Protein AF-A0A3M1GPB8-F1 (afdb_monomer)

Solvent-accessible surface area (backbone atoms only — not comparable to full-atom values): 8550 Å² total; per-residue (Å²): 135,82,85,79,78,80,56,69,71,59,56,50,52,51,50,52,51,51,51,52,52,52,51,49,52,53,49,49,54,51,50,52,52,49,53,49,57,75,67,40,72,61,80,80,75,94,56,90,93,50,60,66,70,58,52,54,52,49,53,53,29,54,49,34,34,76,70,61,49,60,42,70,58,24,48,53,52,43,24,50,53,28,46,77,71,69,38,49,69,49,15,40,52,30,25,58,45,41,41,69,77,42,69,82,48,42,64,33,36,40,57,36,22,51,53,33,44,75,72,68,38,40,82,73,13,44,64,25,27,51,50,22,36,74,67,35,80,82,45,60,72,38,55,54,52,43,52,56,41,30,60,76,68,75,99

Structure (mmCIF, N/CA/C/O backbone):
data_AF-A0A3M1GPB8-F1
#
_entry.id   AF-A0A3M1GPB8-F1
#
loop_
_atom_site.group_PDB
_atom_site.id
_atom_site.type_symbol
_atom_site.label_atom_id
_atom_site.label_alt_id
_atom_site.label_comp_id
_atom_site.label_asym_id
_atom_site.label_entity_id
_atom_site.label_seq_id
_atom_site.pdbx_PDB_ins_code
_atom_site.Cartn_x
_atom_site.Cartn_y
_atom_site.Cartn_z
_atom_site.occupancy
_atom_site.B_iso_or_equiv
_atom_site.auth_seq_id
_atom_site.auth_comp_id
_atom_site.auth_asym_id
_atom_site.auth_atom_id
_atom_site.pdbx_PDB_model_num
ATOM 1 N N . MET A 1 1 ? 20.747 1.217 52.420 1.00 53.59 1 MET A N 1
ATOM 2 C CA . MET A 1 1 ? 19.561 2.097 52.558 1.00 53.59 1 MET A CA 1
ATOM 3 C C . MET A 1 1 ? 18.415 1.463 51.776 1.00 53.59 1 MET A C 1
ATOM 5 O O . MET A 1 1 ? 18.590 1.222 50.591 1.00 53.59 1 MET A O 1
ATOM 9 N N . LYS A 1 2 ? 17.301 1.082 52.422 1.00 51.19 2 LYS A N 1
ATOM 10 C CA . LYS A 1 2 ? 16.143 0.476 51.728 1.00 51.19 2 LYS A CA 1
ATOM 11 C C . LYS A 1 2 ? 15.345 1.580 51.011 1.00 51.19 2 LYS A C 1
ATOM 13 O O . LYS A 1 2 ? 15.050 2.581 51.663 1.00 51.19 2 LYS A O 1
ATOM 18 N N . PRO A 1 3 ? 14.982 1.429 49.725 1.00 64.38 3 PRO A N 1
ATOM 19 C CA . PRO A 1 3 ? 14.175 2.428 49.029 1.00 64.38 3 PRO A CA 1
ATOM 20 C C . PRO A 1 3 ? 12.793 2.547 49.692 1.00 64.38 3 PRO A C 1
ATOM 22 O O . PRO A 1 3 ? 12.108 1.543 49.907 1.00 64.38 3 PRO A O 1
ATOM 25 N N . ARG A 1 4 ? 12.387 3.774 50.049 1.00 77.25 4 ARG A N 1
ATOM 26 C CA . ARG A 1 4 ? 11.033 4.068 50.544 1.00 77.25 4 ARG A CA 1
ATOM 27 C C . ARG A 1 4 ? 10.056 3.952 49.374 1.00 77.25 4 ARG A C 1
ATOM 29 O O . ARG A 1 4 ? 10.236 4.616 48.359 1.00 77.25 4 ARG A O 1
ATOM 36 N N . LYS A 1 5 ? 9.029 3.110 49.519 1.00 77.94 5 LYS A N 1
ATOM 37 C CA . LYS A 1 5 ? 7.942 3.017 48.535 1.00 77.94 5 LYS A CA 1
ATOM 38 C C . LYS A 1 5 ? 7.176 4.351 48.484 1.00 77.94 5 LYS A C 1
ATOM 40 O O . LYS A 1 5 ? 6.990 4.957 49.543 1.00 77.94 5 LYS A O 1
ATOM 45 N N . PRO A 1 6 ? 6.745 4.809 47.296 1.00 79.00 6 PRO A N 1
ATOM 46 C CA . PRO A 1 6 ? 5.978 6.044 47.170 1.00 79.00 6 PRO A CA 1
ATOM 47 C C . PRO A 1 6 ? 4.633 5.931 47.910 1.00 79.00 6 PRO A C 1
ATOM 49 O O . PRO A 1 6 ? 4.068 4.835 47.985 1.00 79.00 6 PRO A O 1
ATOM 52 N N . PRO A 1 7 ? 4.110 7.039 48.467 1.00 88.88 7 PRO A N 1
ATOM 53 C CA . PRO A 1 7 ? 2.827 7.033 49.160 1.00 88.88 7 PRO A CA 1
ATOM 54 C C . PRO A 1 7 ? 1.676 6.777 48.172 1.00 88.88 7 PRO A C 1
ATOM 56 O O . PRO A 1 7 ? 1.720 7.218 47.024 1.00 88.88 7 PRO A O 1
ATOM 59 N N . LEU A 1 8 ? 0.621 6.094 48.630 1.00 87.62 8 LEU A N 1
ATOM 60 C CA . LEU A 1 8 ? -0.561 5.731 47.833 1.00 87.62 8 LEU A CA 1
ATOM 61 C C . LEU A 1 8 ? -1.145 6.872 46.960 1.00 87.62 8 LEU A C 1
ATOM 63 O O . LEU A 1 8 ? -1.405 6.609 45.787 1.00 87.62 8 LEU A O 1
ATOM 67 N N . PRO A 1 9 ? -1.305 8.129 47.433 1.00 90.50 9 PRO A N 1
ATOM 68 C CA . PRO A 1 9 ? -1.806 9.218 46.584 1.00 90.50 9 PRO A CA 1
ATOM 69 C C . PRO A 1 9 ? -0.890 9.549 45.398 1.00 90.50 9 PRO A C 1
ATOM 71 O O . PRO A 1 9 ? -1.382 9.907 44.332 1.00 90.50 9 PRO A O 1
ATOM 74 N N . VAL A 1 10 ? 0.429 9.382 45.542 1.00 89.31 10 VAL A N 1
ATOM 75 C CA . VAL A 1 10 ? 1.382 9.583 44.438 1.00 89.31 10 VAL A CA 1
ATOM 76 C C . VAL A 1 10 ? 1.237 8.470 43.401 1.00 89.31 10 VAL A C 1
ATOM 78 O O . VAL A 1 10 ? 1.252 8.747 42.207 1.00 89.31 10 VAL A O 1
ATOM 81 N N . LEU A 1 11 ? 1.026 7.223 43.836 1.00 89.88 11 LEU A N 1
ATOM 82 C CA . LEU A 1 11 ? 0.741 6.108 42.925 1.00 89.88 11 LEU A CA 1
ATOM 83 C C . LEU A 1 11 ? -0.564 6.328 42.144 1.00 89.88 11 LEU A C 1
ATOM 85 O O . LEU A 1 11 ? -0.597 6.091 40.940 1.00 89.88 11 LEU A O 1
ATOM 89 N N . ILE A 1 12 ? -1.611 6.833 42.803 1.00 90.50 12 ILE A N 1
ATOM 90 C CA . ILE A 1 12 ? -2.889 7.166 42.154 1.00 90.50 12 ILE A CA 1
ATOM 91 C C . ILE A 1 12 ? -2.699 8.293 41.130 1.00 90.50 12 ILE A C 1
ATOM 93 O O . ILE A 1 12 ? -3.144 8.160 39.992 1.00 90.50 12 ILE A O 1
ATOM 97 N N . ALA A 1 13 ? -2.000 9.371 41.494 1.00 90.31 13 ALA A N 1
ATOM 98 C CA . ALA A 1 13 ? -1.742 10.489 40.586 1.00 90.31 13 ALA A CA 1
ATOM 99 C C . ALA A 1 13 ? -0.956 10.058 39.334 1.00 90.31 13 ALA A C 1
ATOM 101 O O . ALA A 1 13 ? -1.293 10.466 38.223 1.00 90.31 13 ALA A O 1
ATOM 102 N N . LEU A 1 14 ? 0.045 9.186 39.495 1.00 92.62 14 LEU A N 1
ATOM 103 C CA . LEU A 1 14 ? 0.809 8.631 38.374 1.00 92.62 14 LEU A CA 1
ATOM 104 C C . LEU A 1 14 ? -0.055 7.759 37.453 1.00 92.62 14 LEU A C 1
ATOM 106 O O . LEU A 1 14 ? 0.080 7.852 36.235 1.00 92.62 14 LEU A O 1
ATOM 110 N N . LEU A 1 15 ? -0.962 6.949 38.008 1.00 92.94 15 LEU A N 1
ATOM 111 C CA . LEU A 1 15 ? -1.892 6.139 37.212 1.00 92.94 15 LEU A CA 1
ATOM 112 C C . LEU A 1 15 ? -2.868 7.006 36.408 1.00 92.94 15 LEU A C 1
ATOM 114 O O . LEU A 1 15 ? -3.092 6.735 35.231 1.00 92.94 15 LEU A O 1
ATOM 118 N N . VAL A 1 16 ? -3.407 8.069 37.011 1.00 93.56 16 VAL A N 1
ATOM 119 C CA . VAL A 1 16 ? -4.299 9.019 36.324 1.00 93.56 16 VAL A CA 1
ATOM 120 C C . VAL A 1 16 ? -3.561 9.737 35.194 1.00 93.56 16 VAL A C 1
ATOM 122 O O . VAL A 1 16 ? -4.081 9.822 34.083 1.00 93.56 16 VAL A O 1
ATOM 125 N N . ALA A 1 17 ? -2.334 10.200 35.443 1.00 93.19 17 ALA A N 1
ATOM 126 C CA . ALA A 1 17 ? -1.511 10.832 34.416 1.00 93.19 17 ALA A CA 1
ATOM 127 C C . ALA A 1 17 ? -1.202 9.866 33.261 1.00 93.19 17 ALA A C 1
ATOM 129 O O . ALA A 1 17 ? -1.363 10.230 32.098 1.00 93.19 17 ALA A O 1
ATOM 130 N N . ALA A 1 18 ? -0.827 8.619 33.564 1.00 93.75 18 ALA A N 1
ATOM 131 C CA . ALA A 1 18 ? -0.567 7.598 32.550 1.00 93.75 18 ALA A CA 1
ATOM 132 C C . ALA A 1 18 ? -1.817 7.279 31.713 1.00 93.75 18 ALA A C 1
ATOM 134 O O . ALA A 1 18 ? -1.722 7.182 30.490 1.00 93.75 18 ALA A O 1
ATOM 135 N N . ALA A 1 19 ? -2.991 7.176 32.344 1.00 93.88 19 ALA A N 1
ATOM 136 C CA . ALA A 1 19 ? -4.259 6.971 31.646 1.00 93.88 19 ALA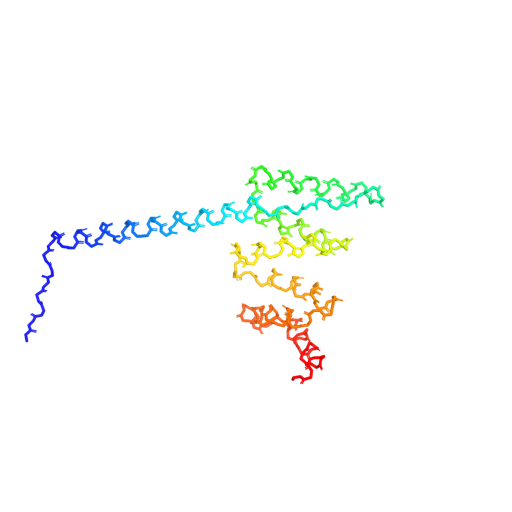 A CA 1
ATOM 137 C C . ALA A 1 19 ? -4.627 8.167 30.753 1.00 93.88 19 ALA A C 1
ATOM 139 O O . ALA A 1 19 ? -5.056 7.969 29.618 1.00 93.88 19 ALA A O 1
ATOM 140 N N . GLY A 1 20 ? -4.407 9.399 31.226 1.00 94.94 20 GLY A N 1
ATOM 141 C CA . GLY A 1 20 ? -4.615 10.615 30.438 1.00 94.94 20 GLY A CA 1
ATOM 142 C C . GLY A 1 20 ? -3.703 10.684 29.211 1.00 94.94 20 GLY A C 1
ATOM 143 O O . GLY A 1 20 ? -4.176 10.957 28.111 1.00 94.94 20 GLY A O 1
ATOM 144 N N . ILE A 1 21 ? -2.416 10.359 29.376 1.00 95.50 21 ILE A N 1
ATOM 145 C CA . ILE A 1 21 ? -1.444 10.302 28.272 1.00 95.50 21 ILE A CA 1
ATOM 146 C C . ILE A 1 21 ? -1.831 9.212 27.268 1.00 95.50 21 ILE A C 1
ATOM 148 O O . ILE A 1 21 ? -1.870 9.473 26.069 1.00 95.50 21 ILE A O 1
ATOM 152 N N . ALA A 1 22 ? -2.153 8.005 27.739 1.00 93.88 22 ALA A N 1
ATOM 153 C CA . ALA A 1 22 ? -2.577 6.912 26.869 1.00 93.88 22 ALA A CA 1
ATOM 154 C C . ALA A 1 22 ? -3.855 7.268 26.092 1.00 93.88 22 ALA A C 1
ATOM 156 O O . ALA A 1 22 ? -3.924 7.033 24.888 1.00 93.88 22 ALA A O 1
ATOM 157 N N . GLY A 1 23 ? -4.837 7.884 26.757 1.00 93.94 23 GLY A N 1
ATOM 158 C CA . GLY A 1 23 ? -6.066 8.360 26.124 1.00 93.94 23 GLY A CA 1
ATOM 159 C C . GLY A 1 23 ? -5.806 9.421 25.056 1.00 93.94 23 GLY A C 1
ATOM 160 O O . GLY A 1 23 ? -6.335 9.314 23.952 1.00 93.94 23 GLY A O 1
ATOM 161 N N . TRP A 1 24 ? -4.945 10.400 25.344 1.00 92.75 24 TRP A N 1
ATOM 162 C CA . TRP A 1 24 ? -4.553 11.429 24.379 1.00 92.75 24 TRP A CA 1
ATOM 163 C C . TRP A 1 24 ? -3.842 10.838 23.154 1.00 92.75 24 TRP A C 1
ATOM 165 O O . TRP A 1 24 ? -4.209 11.166 22.029 1.00 92.75 24 TRP A O 1
ATOM 175 N N . LEU A 1 25 ? -2.901 9.908 23.350 1.00 94.31 25 LEU A N 1
ATOM 176 C CA . LEU A 1 25 ? -2.193 9.232 22.253 1.00 94.31 25 LEU A CA 1
ATOM 177 C C . LEU A 1 25 ? -3.132 8.391 21.380 1.00 94.31 25 LEU A C 1
ATOM 179 O O . LEU A 1 25 ? -3.012 8.396 20.156 1.00 94.31 25 LEU A O 1
ATOM 183 N N . LEU A 1 26 ? -4.070 7.666 21.995 1.00 93.38 26 LEU A N 1
ATOM 184 C CA . LEU A 1 26 ? -5.070 6.887 21.264 1.00 93.38 26 LEU A CA 1
ATOM 185 C C . LEU A 1 26 ? -6.006 7.792 20.464 1.00 93.38 26 LEU A C 1
ATOM 187 O O . LEU A 1 26 ? -6.293 7.498 19.303 1.00 93.38 26 LEU A O 1
ATOM 191 N N . TRP A 1 27 ? -6.445 8.903 21.059 1.00 91.25 27 TRP A N 1
ATOM 192 C CA . TRP A 1 27 ? -7.272 9.888 20.372 1.00 91.25 27 TRP A CA 1
ATOM 193 C C . TRP A 1 27 ? -6.528 10.518 19.195 1.00 91.25 27 TRP A C 1
ATOM 195 O O . TRP A 1 27 ? -7.058 10.528 18.086 1.00 91.25 27 TRP A O 1
ATOM 205 N N . GLN A 1 28 ? -5.283 10.947 19.395 1.00 91.19 28 GLN A N 1
ATOM 206 C CA . GLN A 1 28 ? -4.461 11.520 18.334 1.00 91.19 28 GLN A CA 1
ATOM 207 C C . GLN A 1 28 ? -4.257 10.527 17.184 1.00 91.19 28 GLN A C 1
ATOM 209 O O . GLN A 1 28 ? -4.580 10.843 16.045 1.00 91.19 28 GLN A O 1
ATOM 214 N N . ARG A 1 29 ? -3.861 9.283 17.483 1.00 89.81 29 ARG A N 1
ATOM 215 C CA . ARG A 1 29 ? -3.721 8.225 16.469 1.00 89.81 29 ARG A CA 1
ATOM 216 C C . ARG A 1 29 ? -5.028 7.972 15.713 1.00 89.81 29 ARG A C 1
ATOM 218 O O . ARG A 1 29 ? -5.003 7.710 14.514 1.00 89.81 29 ARG A O 1
ATOM 225 N N . SER A 1 30 ? -6.166 8.021 16.405 1.00 87.94 30 SER A N 1
ATOM 226 C CA . SER A 1 30 ? -7.475 7.852 15.768 1.00 87.94 30 SER A CA 1
ATOM 227 C C . SER A 1 30 ? -7.848 9.034 14.868 1.00 87.94 30 SER A C 1
ATOM 229 O O . SER A 1 30 ? -8.411 8.818 13.797 1.00 87.94 30 SER A O 1
ATOM 231 N N . ALA A 1 31 ? -7.493 10.260 15.261 1.00 90.69 31 ALA A N 1
ATOM 232 C CA . ALA A 1 31 ? -7.713 11.465 14.471 1.00 90.69 31 ALA A CA 1
ATOM 233 C C . ALA A 1 31 ? -6.831 11.476 13.214 1.00 90.69 31 ALA A C 1
ATOM 235 O O . ALA A 1 31 ? -7.333 11.744 12.125 1.00 90.69 31 ALA A O 1
ATOM 236 N N . ASP A 1 32 ? -5.558 11.096 13.343 1.00 91.81 32 ASP A N 1
ATOM 237 C CA . ASP A 1 32 ? -4.625 10.980 12.217 1.00 91.81 32 ASP A CA 1
ATOM 238 C C . ASP A 1 32 ? -5.108 9.927 11.209 1.00 91.81 32 ASP A C 1
ATOM 240 O O . ASP A 1 32 ? -5.152 10.173 10.003 1.00 91.81 32 ASP A O 1
ATOM 244 N N . ALA A 1 33 ? -5.554 8.764 11.700 1.00 92.19 33 ALA A N 1
ATOM 245 C CA . ALA A 1 33 ? -6.122 7.723 10.849 1.00 92.19 33 ALA A CA 1
ATOM 246 C C . ALA A 1 33 ? -7.399 8.191 10.130 1.00 92.19 33 ALA A C 1
ATOM 248 O O . ALA A 1 33 ? -7.586 7.896 8.950 1.00 92.19 33 ALA A O 1
ATOM 249 N N . ALA A 1 34 ? -8.267 8.941 10.815 1.00 92.56 34 ALA A N 1
ATOM 250 C CA . ALA A 1 34 ? -9.472 9.506 10.215 1.00 92.56 34 ALA A CA 1
ATOM 251 C C . ALA A 1 34 ? -9.148 10.552 9.136 1.00 92.56 34 ALA A C 1
ATOM 253 O O . ALA A 1 34 ? -9.790 10.556 8.087 1.00 92.56 34 ALA A O 1
ATOM 254 N N . ALA A 1 35 ? -8.135 11.396 9.354 1.00 94.25 35 ALA A N 1
ATOM 255 C CA . ALA A 1 35 ? -7.682 12.378 8.371 1.00 94.25 35 ALA A CA 1
ATOM 256 C C . ALA A 1 35 ? -7.123 11.706 7.107 1.00 94.25 35 ALA A C 1
ATOM 258 O O . ALA A 1 35 ? -7.494 12.079 5.997 1.00 94.25 35 ALA A O 1
ATOM 259 N N . LEU A 1 36 ? -6.302 10.663 7.271 1.00 95.12 36 LEU A N 1
ATOM 260 C CA . LEU A 1 36 ? -5.786 9.867 6.153 1.00 95.12 36 LEU A CA 1
ATOM 261 C C . LEU A 1 36 ? -6.903 9.189 5.356 1.00 95.12 36 LEU A C 1
ATOM 263 O O . LEU A 1 36 ? -6.851 9.148 4.131 1.00 95.12 36 LEU A O 1
ATOM 267 N N . LEU A 1 37 ? -7.925 8.666 6.039 1.00 94.81 37 LEU A N 1
ATOM 268 C CA . LEU A 1 37 ? -9.092 8.077 5.383 1.00 94.81 37 LEU A CA 1
ATOM 269 C C . LEU A 1 37 ? -9.921 9.131 4.636 1.00 94.81 37 LEU A C 1
ATOM 271 O O . LEU A 1 37 ? -10.400 8.856 3.539 1.00 94.81 37 LEU A O 1
ATOM 275 N N . ALA A 1 38 ? -10.067 10.341 5.173 1.00 93.06 38 ALA A N 1
ATOM 276 C CA . ALA A 1 38 ? -10.814 11.405 4.504 1.00 93.06 38 ALA A CA 1
ATOM 277 C C . ALA A 1 38 ? -10.210 11.790 3.139 1.00 93.06 38 ALA A C 1
ATOM 279 O O . ALA A 1 38 ? -10.959 12.093 2.213 1.00 93.06 38 ALA A O 1
ATOM 280 N N . ASP A 1 39 ? -8.884 11.713 3.003 1.00 93.00 39 ASP A N 1
ATOM 281 C CA . ASP A 1 39 ? -8.146 12.018 1.767 1.00 93.00 39 ASP A CA 1
ATOM 282 C C . ASP A 1 39 ? -7.763 10.759 0.956 1.00 93.00 39 ASP A C 1
ATOM 284 O O . ASP A 1 39 ? -7.000 10.813 -0.007 1.00 93.00 39 ASP A O 1
ATOM 288 N N . ALA A 1 40 ? -8.278 9.581 1.326 1.00 96.25 40 ALA A N 1
ATOM 289 C CA . ALA A 1 40 ? -7.802 8.322 0.752 1.00 96.25 40 ALA A CA 1
ATOM 290 C C . ALA A 1 40 ? -8.246 8.072 -0.695 1.00 96.25 40 ALA A C 1
ATOM 292 O O . ALA A 1 40 ? -7.600 7.295 -1.402 1.00 96.25 40 ALA A O 1
ATOM 293 N N . LEU A 1 41 ? -9.354 8.677 -1.137 1.00 96.44 41 LEU A N 1
ATOM 294 C CA . LEU A 1 41 ? -9.854 8.498 -2.498 1.00 96.44 41 LEU A CA 1
ATOM 295 C C . LEU A 1 41 ? -9.206 9.514 -3.448 1.00 96.44 41 LEU A C 1
ATOM 297 O O . LEU A 1 41 ? -9.437 10.713 -3.292 1.00 96.44 41 LEU A O 1
ATOM 301 N N . PRO A 1 42 ? -8.458 9.059 -4.467 1.00 95.06 42 PRO A N 1
ATOM 302 C CA . PRO A 1 42 ? -7.951 9.951 -5.498 1.00 95.06 42 PRO A CA 1
ATOM 303 C C . PRO A 1 42 ? -9.095 10.447 -6.400 1.00 95.06 42 PRO A C 1
ATOM 305 O O . PRO A 1 42 ? -10.182 9.853 -6.416 1.00 95.06 42 PRO A O 1
ATOM 308 N N . PRO A 1 43 ? -8.856 11.491 -7.215 1.00 94.75 43 PRO A N 1
ATOM 309 C CA . PRO A 1 43 ? -9.753 11.836 -8.309 1.00 94.75 43 PRO A CA 1
ATOM 310 C C . PRO A 1 43 ? -10.020 10.610 -9.184 1.00 94.75 43 PRO A C 1
ATOM 312 O O . PRO A 1 43 ? -9.098 9.881 -9.551 1.00 94.75 43 PRO A O 1
ATOM 315 N N . ARG A 1 44 ? -11.293 10.374 -9.506 1.00 92.69 44 ARG A N 1
ATOM 316 C CA . ARG A 1 44 ? -11.689 9.197 -10.276 1.00 92.69 44 ARG A CA 1
ATOM 317 C C . ARG A 1 44 ? -11.088 9.265 -11.691 1.00 92.69 44 ARG A C 1
ATOM 319 O O . ARG A 1 44 ? -11.247 10.296 -12.350 1.00 92.69 44 ARG A O 1
ATOM 326 N N . PRO A 1 45 ? -10.449 8.189 -12.186 1.00 95.25 45 PRO A N 1
ATOM 327 C CA . PRO A 1 45 ? -9.898 8.178 -13.535 1.00 95.25 45 PRO A CA 1
ATOM 328 C C . PRO A 1 45 ? -11.004 8.216 -14.595 1.00 95.25 45 PRO A C 1
ATOM 330 O O . PRO A 1 45 ? -12.150 7.846 -14.333 1.00 95.25 45 PRO A O 1
ATOM 333 N N . ALA A 1 46 ? -10.653 8.590 -15.826 1.00 94.50 46 ALA A N 1
ATOM 334 C CA . ALA A 1 46 ? -11.570 8.501 -16.961 1.00 94.50 46 ALA A CA 1
ATOM 335 C C . ALA A 1 46 ? -11.881 7.031 -17.305 1.00 94.50 46 ALA A C 1
ATOM 337 O O . ALA A 1 46 ? -10.976 6.224 -17.552 1.00 94.50 46 ALA A O 1
ATOM 338 N N . LEU A 1 47 ? -13.171 6.678 -17.334 1.00 94.19 47 LEU A N 1
ATOM 339 C CA . LEU A 1 47 ? -13.646 5.299 -17.525 1.00 94.19 47 LEU A CA 1
ATOM 340 C C . LEU A 1 47 ? -14.504 5.103 -18.784 1.00 94.19 47 LEU A C 1
ATOM 342 O O . LEU A 1 47 ? -15.029 4.009 -18.985 1.00 94.19 47 LEU A O 1
ATOM 346 N N . ASP A 1 48 ? -14.652 6.119 -19.634 1.00 89.81 48 ASP A N 1
ATOM 347 C CA . ASP A 1 48 ? -15.626 6.131 -20.740 1.00 89.81 48 ASP A CA 1
ATOM 348 C C . ASP A 1 48 ? -15.460 4.946 -21.703 1.00 89.81 48 ASP A C 1
ATOM 350 O O . ASP A 1 48 ? -16.439 4.323 -22.106 1.00 89.81 48 ASP A O 1
ATOM 354 N N . ASN A 1 49 ? -14.209 4.564 -21.975 1.00 91.44 49 ASN A N 1
ATOM 355 C CA . ASN A 1 49 ? -13.847 3.463 -22.874 1.00 91.44 49 ASN A CA 1
ATOM 356 C C . ASN A 1 49 ? -13.478 2.165 -22.137 1.00 91.44 49 ASN A C 1
ATOM 358 O O . ASN A 1 49 ? -12.768 1.314 -22.675 1.00 91.44 49 ASN A O 1
ATOM 362 N N . ARG A 1 50 ? -13.885 2.019 -20.873 1.00 95.50 50 ARG A N 1
ATOM 363 C CA . ARG A 1 50 ? -13.575 0.839 -20.057 1.00 95.50 50 ARG A CA 1
ATOM 364 C C . ARG A 1 50 ? -14.775 -0.115 -19.971 1.00 95.50 50 ARG A C 1
ATOM 366 O O . ARG A 1 50 ? -15.919 0.336 -20.037 1.00 95.50 50 ARG A O 1
ATOM 373 N N . PRO A 1 51 ? -14.546 -1.431 -19.782 1.00 97.06 51 PRO A N 1
ATOM 374 C CA . PRO A 1 51 ? -15.632 -2.398 -19.638 1.00 97.06 51 PRO A CA 1
ATOM 375 C C . PRO A 1 51 ? -16.601 -2.017 -18.514 1.00 97.06 51 PRO A C 1
ATOM 377 O O . PRO A 1 51 ? -16.176 -1.561 -17.452 1.00 97.06 51 PRO A O 1
ATOM 380 N N . GLN A 1 52 ? -17.899 -2.265 -18.712 1.00 96.56 52 GLN A N 1
ATOM 381 C CA . GLN A 1 52 ? -18.925 -2.000 -17.695 1.00 96.56 52 GLN A CA 1
ATOM 382 C C . GLN A 1 52 ? -18.601 -2.675 -16.357 1.00 96.56 52 GLN A C 1
ATOM 384 O O . GLN A 1 52 ? -18.657 -2.018 -15.323 1.00 96.56 52 GLN A O 1
ATOM 389 N N . LEU A 1 53 ? -18.146 -3.930 -16.396 1.00 96.38 53 LEU A N 1
ATOM 390 C CA . LEU A 1 53 ? -17.747 -4.676 -15.204 1.00 96.38 53 LEU A CA 1
ATOM 391 C C . LEU A 1 53 ? -16.663 -3.956 -14.382 1.00 96.38 53 LEU A C 1
ATOM 393 O O . LEU A 1 53 ? -16.692 -3.996 -13.155 1.00 96.38 53 LEU A O 1
ATOM 397 N N . LEU A 1 54 ? -15.711 -3.282 -15.039 1.00 97.31 54 LEU A N 1
ATOM 398 C CA . LEU A 1 54 ? -14.673 -2.520 -14.342 1.00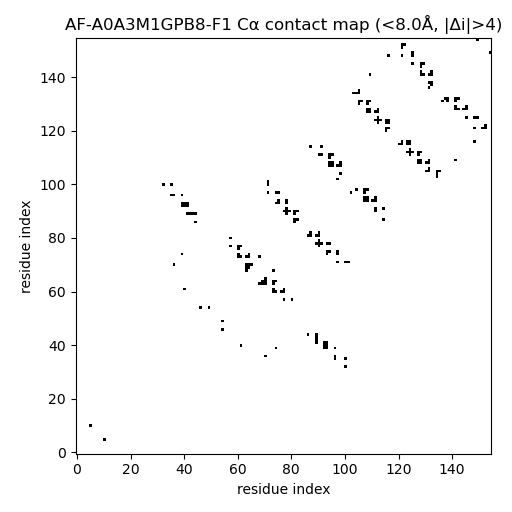 97.31 54 LEU A CA 1
ATOM 399 C C . LEU A 1 54 ? -15.267 -1.292 -13.644 1.00 97.31 54 LEU A C 1
ATOM 401 O O . LEU A 1 54 ? -14.929 -1.026 -12.492 1.00 97.31 54 LEU A O 1
ATOM 405 N N . ARG A 1 55 ? -16.161 -0.569 -14.328 1.00 97.44 55 ARG A N 1
ATOM 406 C CA . ARG A 1 55 ? -16.844 0.609 -13.774 1.00 97.44 55 ARG A CA 1
ATOM 407 C C . ARG A 1 55 ? -17.651 0.241 -12.535 1.00 97.44 55 ARG A C 1
ATOM 409 O O . ARG A 1 55 ? -17.395 0.799 -11.475 1.00 97.44 55 ARG A O 1
ATOM 416 N N . GLU A 1 56 ? -18.493 -0.784 -12.646 1.00 97.50 56 GLU A N 1
ATOM 417 C CA . GLU A 1 56 ? -19.310 -1.298 -11.540 1.00 97.50 56 GLU A CA 1
ATOM 418 C C . GLU A 1 56 ? -18.457 -1.782 -10.365 1.00 97.50 56 GLU A C 1
ATOM 420 O O . GLU A 1 56 ? -18.795 -1.561 -9.201 1.00 97.50 56 GLU A O 1
ATOM 425 N N . ARG A 1 57 ? -17.320 -2.432 -10.650 1.00 98.06 57 ARG A N 1
ATOM 426 C CA . ARG A 1 57 ? -16.399 -2.879 -9.605 1.00 98.06 57 ARG A CA 1
ATOM 427 C C . ARG A 1 57 ? -15.784 -1.702 -8.850 1.00 98.06 57 ARG A C 1
ATOM 429 O O . ARG A 1 57 ? -15.690 -1.782 -7.628 1.00 98.06 57 ARG A O 1
ATOM 436 N N . ILE A 1 58 ? -15.378 -0.645 -9.554 1.00 98.19 58 ILE A N 1
ATOM 437 C CA . ILE A 1 58 ? -14.858 0.587 -8.943 1.00 98.19 58 ILE A CA 1
ATOM 438 C C . ILE A 1 58 ? -15.956 1.267 -8.119 1.00 98.19 58 ILE A C 1
ATOM 440 O O . ILE A 1 58 ? -15.730 1.536 -6.944 1.00 98.19 58 ILE A O 1
ATOM 444 N N . ASP A 1 59 ? -17.155 1.445 -8.686 1.00 97.31 59 ASP A N 1
ATOM 445 C CA . ASP A 1 59 ? -18.298 2.064 -7.998 1.00 97.31 59 ASP A CA 1
ATOM 446 C C . ASP A 1 59 ? -18.613 1.355 -6.679 1.00 97.31 59 ASP A C 1
ATOM 448 O O . ASP A 1 59 ? -18.747 1.995 -5.638 1.00 97.31 59 ASP A O 1
ATOM 452 N N . LYS A 1 60 ? -18.662 0.017 -6.705 1.00 98.12 60 LYS A N 1
ATOM 453 C CA . LYS A 1 60 ? -18.933 -0.796 -5.516 1.00 98.12 60 LYS A CA 1
ATOM 454 C C . LYS A 1 60 ? -17.869 -0.627 -4.429 1.00 98.12 60 LYS A C 1
ATOM 456 O O . LYS A 1 60 ? -18.190 -0.624 -3.242 1.00 98.12 60 LYS A O 1
ATOM 461 N N . LEU A 1 61 ? -16.597 -0.550 -4.815 1.00 98.44 61 LEU A N 1
ATOM 462 C CA . LEU A 1 61 ? -15.496 -0.405 -3.862 1.00 98.44 61 LEU A CA 1
ATOM 463 C C . LEU A 1 61 ? -15.463 1.004 -3.262 1.00 98.44 61 LEU A C 1
ATOM 465 O O . LEU A 1 61 ? -15.292 1.144 -2.052 1.00 98.44 61 LEU A O 1
ATOM 469 N N . GLU A 1 62 ? -15.699 2.034 -4.074 1.00 97.69 62 GLU A N 1
ATOM 470 C CA . GLU A 1 62 ? -15.823 3.414 -3.599 1.00 97.69 62 GLU A CA 1
ATOM 471 C C . GLU A 1 62 ? -17.040 3.592 -2.683 1.00 97.69 62 GLU A C 1
ATOM 473 O O . GLU A 1 62 ? -16.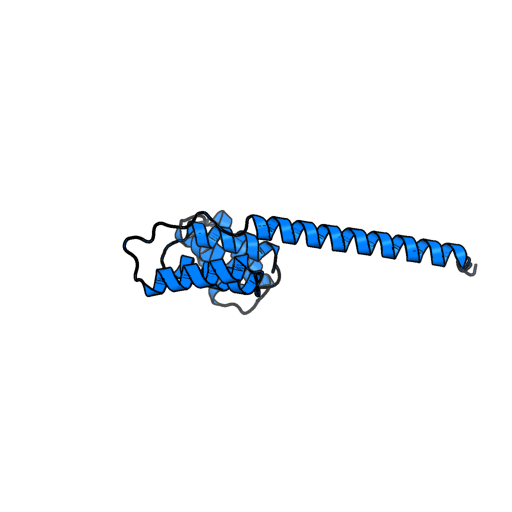934 4.261 -1.655 1.00 97.69 62 GLU A O 1
ATOM 478 N N . SER A 1 63 ? -18.182 2.971 -2.998 1.00 97.44 63 SER A N 1
ATOM 479 C CA . SER A 1 63 ? -19.368 3.034 -2.139 1.00 97.44 63 SER A CA 1
ATOM 480 C C . SER A 1 63 ? -19.140 2.339 -0.798 1.00 97.44 63 SER A C 1
ATOM 482 O O . SER A 1 63 ? -19.495 2.902 0.234 1.00 97.44 63 SER A O 1
ATOM 484 N N . ALA A 1 64 ? -18.509 1.159 -0.793 1.00 97.69 64 ALA A N 1
ATOM 485 C CA . ALA A 1 64 ? -18.167 0.445 0.439 1.00 97.69 64 ALA A CA 1
ATOM 486 C C . ALA A 1 64 ? -17.215 1.271 1.317 1.00 97.69 64 ALA A C 1
ATOM 488 O O . ALA A 1 64 ? -17.430 1.408 2.521 1.00 97.69 64 ALA A O 1
ATOM 489 N N . PHE A 1 65 ? -16.212 1.901 0.699 1.00 97.88 65 PHE A N 1
ATOM 490 C CA . PHE A 1 65 ? -15.308 2.807 1.396 1.00 97.88 65 PHE A CA 1
ATOM 491 C C . PHE A 1 65 ? -16.051 3.992 2.032 1.00 97.88 65 PHE A C 1
ATOM 493 O O . PHE A 1 65 ? -15.885 4.254 3.222 1.00 97.88 65 PHE A O 1
ATOM 500 N N . ARG A 1 66 ? -16.911 4.676 1.266 1.00 95.94 66 ARG A N 1
ATOM 501 C CA . ARG A 1 66 ? -17.705 5.821 1.753 1.00 95.94 66 ARG A CA 1
ATOM 502 C C . ARG A 1 66 ? -18.691 5.435 2.855 1.00 95.94 66 ARG A C 1
ATOM 504 O O . ARG A 1 66 ? -18.961 6.251 3.729 1.00 95.94 66 ARG A O 1
ATOM 511 N N . ALA A 1 67 ? -19.203 4.206 2.830 1.00 96.69 67 ALA A N 1
ATOM 512 C CA . ALA A 1 67 ? -20.053 3.654 3.882 1.00 96.69 67 ALA A CA 1
ATOM 513 C C . ALA A 1 67 ? -19.273 3.270 5.157 1.00 96.69 67 ALA A C 1
ATOM 515 O O . ALA A 1 67 ? -19.882 2.904 6.160 1.00 96.69 67 ALA A O 1
ATOM 516 N N . GLY A 1 68 ? -17.935 3.343 5.142 1.00 94.69 68 GLY A N 1
ATOM 517 C CA . GLY A 1 68 ? -17.086 2.907 6.253 1.00 94.69 68 GLY A CA 1
ATOM 518 C C . GLY A 1 68 ? -17.007 1.384 6.399 1.00 94.69 68 GLY A C 1
ATOM 519 O O . GLY A 1 68 ? -16.557 0.881 7.429 1.00 94.69 68 GLY A O 1
ATOM 520 N N . GLU A 1 69 ? -17.427 0.630 5.383 1.00 94.62 69 GLU A N 1
ATOM 521 C CA . GLU A 1 69 ? -17.422 -0.829 5.399 1.00 94.62 69 GLU A CA 1
ATOM 522 C C . GLU A 1 69 ? -16.018 -1.356 5.096 1.00 94.62 69 GLU A C 1
ATOM 524 O O . GLU A 1 69 ? -15.566 -1.360 3.951 1.00 94.62 69 GLU A O 1
ATOM 529 N N . ALA A 1 70 ? -15.317 -1.817 6.136 1.00 95.25 70 ALA A N 1
ATOM 530 C CA . ALA A 1 70 ? -13.964 -2.370 6.031 1.00 95.25 70 ALA A CA 1
ATOM 531 C C . ALA A 1 70 ? -13.024 -1.490 5.165 1.00 95.25 70 ALA A C 1
ATOM 533 O O . ALA A 1 70 ? -12.480 -1.964 4.161 1.00 95.25 70 ALA A O 1
ATOM 534 N N . PRO A 1 71 ? -12.798 -0.215 5.541 1.00 95.75 71 PRO A N 1
ATOM 535 C CA . PRO A 1 71 ? -12.215 0.797 4.658 1.00 95.75 71 PRO A CA 1
ATOM 536 C C . PRO A 1 71 ? -10.826 0.421 4.127 1.00 95.75 71 PRO A C 1
ATOM 538 O O . PRO A 1 71 ? -10.557 0.604 2.944 1.00 95.75 71 PRO A O 1
ATOM 541 N N . LEU A 1 72 ? -9.964 -0.189 4.952 1.00 96.75 72 LEU A N 1
ATOM 542 C CA . LEU A 1 72 ? -8.640 -0.652 4.510 1.00 96.75 72 LEU A CA 1
ATOM 543 C C . LEU A 1 72 ? -8.729 -1.741 3.440 1.00 96.75 72 LEU A C 1
ATOM 545 O O . LEU A 1 72 ? -7.967 -1.738 2.476 1.00 96.75 72 LEU A O 1
ATOM 549 N N . ARG A 1 73 ? -9.688 -2.662 3.582 1.00 97.50 73 ARG A N 1
ATOM 550 C CA . ARG A 1 73 ? -9.923 -3.711 2.591 1.00 97.50 73 ARG A CA 1
ATOM 551 C C . ARG A 1 73 ? -10.484 -3.118 1.300 1.00 97.50 73 ARG A C 1
ATOM 553 O O . ARG A 1 73 ? -10.004 -3.480 0.230 1.00 97.50 73 ARG A O 1
ATOM 560 N N . ALA A 1 74 ? -11.452 -2.207 1.394 1.00 98.25 74 ALA A N 1
ATOM 561 C CA . ALA A 1 74 ? -12.018 -1.527 0.231 1.00 98.25 74 ALA A CA 1
ATOM 562 C C . ALA A 1 74 ? -10.939 -0.758 -0.554 1.00 98.25 74 ALA A C 1
ATOM 564 O O . ALA A 1 74 ? -10.824 -0.940 -1.764 1.00 98.25 74 ALA A O 1
ATOM 565 N N . LEU A 1 75 ? -10.082 0.007 0.133 1.00 98.44 75 LEU A N 1
ATOM 566 C CA . LEU A 1 75 ? -8.932 0.698 -0.464 1.00 98.44 75 LEU A CA 1
ATOM 567 C C . LEU A 1 75 ? -7.904 -0.274 -1.060 1.00 98.44 75 LEU A C 1
ATOM 569 O O . LEU A 1 75 ? -7.402 -0.056 -2.165 1.00 98.44 75 LEU A O 1
ATOM 573 N N . GLY A 1 76 ? -7.595 -1.368 -0.362 1.00 98.50 76 GLY A N 1
ATOM 574 C CA . GLY A 1 76 ? -6.682 -2.402 -0.854 1.00 98.50 76 GLY A CA 1
ATOM 575 C C . GLY A 1 76 ? -7.180 -3.061 -2.143 1.00 98.50 76 GLY A C 1
ATOM 576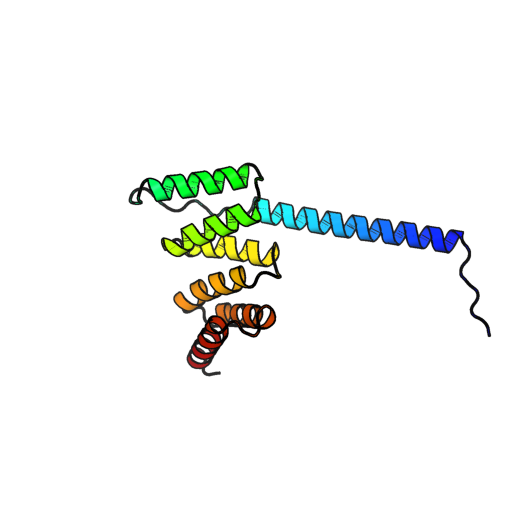 O O . GLY A 1 76 ? -6.416 -3.239 -3.093 1.00 98.50 76 GLY A O 1
ATOM 577 N N . GLU A 1 77 ? -8.473 -3.379 -2.215 1.00 98.56 77 GLU A N 1
ATOM 578 C CA . GLU A 1 77 ? -9.102 -3.921 -3.422 1.00 98.56 77 GLU A CA 1
ATOM 579 C C . GLU A 1 77 ? -9.193 -2.863 -4.539 1.00 98.56 77 GLU A C 1
ATOM 581 O O . GLU A 1 77 ? -8.891 -3.177 -5.691 1.00 98.56 77 GLU A O 1
ATOM 586 N N . LEU A 1 78 ? -9.539 -1.611 -4.219 1.00 98.62 78 LEU A N 1
ATOM 587 C CA . LEU A 1 78 ? -9.648 -0.515 -5.191 1.00 98.62 78 LEU A CA 1
ATOM 588 C C . LEU A 1 78 ? -8.299 -0.190 -5.834 1.00 98.62 78 LEU A C 1
ATOM 590 O O . LEU A 1 78 ? -8.187 -0.153 -7.056 1.00 98.62 78 LEU A O 1
ATOM 594 N N . SER A 1 79 ? -7.254 -0.031 -5.025 1.00 98.56 79 SER A N 1
ATOM 595 C CA . SER A 1 79 ? -5.892 0.204 -5.512 1.00 98.56 79 SER A CA 1
ATOM 596 C C . SER A 1 79 ? -5.371 -0.953 -6.360 1.00 98.56 79 SER A C 1
ATOM 598 O O . SER A 1 79 ? -4.717 -0.721 -7.373 1.00 98.56 79 SER A O 1
ATOM 600 N N . ALA A 1 80 ? -5.684 -2.205 -6.008 1.00 98.56 80 ALA A N 1
ATOM 601 C CA . ALA A 1 80 ? -5.350 -3.361 -6.838 1.00 98.56 80 ALA A CA 1
ATOM 602 C C . ALA A 1 80 ? -6.081 -3.339 -8.191 1.00 98.56 80 ALA A C 1
ATOM 604 O O . ALA A 1 80 ? -5.464 -3.643 -9.214 1.00 98.56 80 ALA A O 1
ATOM 605 N N . VAL A 1 81 ? -7.360 -2.943 -8.214 1.00 98.44 81 VAL A N 1
ATOM 606 C CA . VAL A 1 81 ? -8.127 -2.746 -9.454 1.00 98.44 81 VAL A CA 1
ATOM 607 C C . VAL A 1 81 ? -7.514 -1.626 -10.295 1.00 98.44 81 VAL A C 1
ATOM 609 O O . VAL A 1 81 ? -7.304 -1.823 -11.492 1.00 98.44 81 VAL A O 1
ATOM 612 N N . TYR A 1 82 ? -7.163 -0.491 -9.692 1.00 98.62 82 TYR A N 1
ATOM 613 C CA . TYR A 1 82 ? -6.496 0.609 -10.387 1.00 98.62 82 TYR A CA 1
ATOM 614 C C . TYR A 1 82 ? -5.144 0.192 -10.971 1.00 98.62 82 TYR A C 1
ATOM 616 O O . TYR A 1 82 ? -4.922 0.353 -12.173 1.00 98.62 82 TYR A O 1
ATOM 624 N N . HIS A 1 83 ? -4.295 -0.459 -10.174 1.00 98.56 83 HIS A N 1
ATOM 625 C CA . HIS A 1 83 ? -2.994 -0.969 -10.606 1.00 98.56 83 HIS A CA 1
ATOM 626 C C . HIS A 1 83 ? -3.139 -1.919 -11.802 1.00 98.56 83 HIS A C 1
ATOM 628 O O . HIS A 1 83 ? -2.480 -1.734 -12.822 1.00 98.56 83 HIS A O 1
ATOM 634 N N . ALA A 1 84 ? -4.039 -2.903 -11.717 1.00 97.81 84 ALA A N 1
ATOM 635 C CA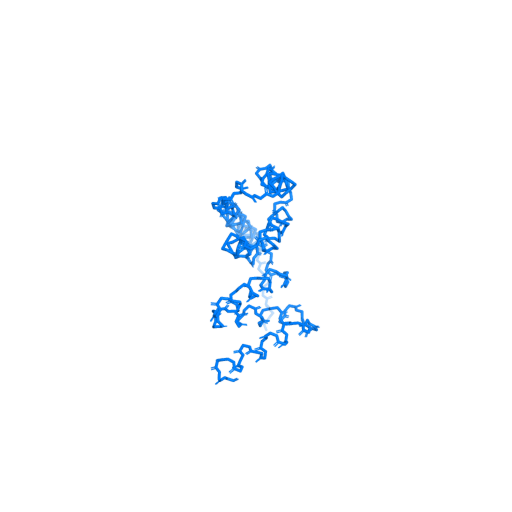 . ALA A 1 84 ? -4.232 -3.898 -12.773 1.00 97.81 84 ALA A CA 1
ATOM 636 C C . ALA A 1 84 ? -4.751 -3.307 -14.098 1.00 97.81 84 ALA A C 1
ATOM 638 O O . ALA A 1 84 ? -4.618 -3.944 -15.140 1.00 97.81 84 ALA A O 1
ATOM 639 N N . ASN A 1 85 ? -5.335 -2.105 -14.073 1.00 97.50 85 ASN A N 1
ATOM 640 C CA . ASN A 1 85 ? -5.936 -1.457 -15.242 1.00 97.50 85 ASN A CA 1
ATOM 641 C C . ASN A 1 85 ? -5.140 -0.246 -15.760 1.00 97.50 85 ASN A C 1
ATOM 643 O O . ASN A 1 85 ? -5.605 0.452 -16.672 1.00 97.50 85 ASN A O 1
ATOM 647 N N . GLY A 1 86 ? -3.939 -0.024 -15.216 1.00 97.12 86 GLY A N 1
ATOM 648 C CA . GLY A 1 86 ? -3.017 1.033 -15.634 1.00 97.12 86 GLY A CA 1
ATOM 649 C C . GLY A 1 86 ? -3.277 2.403 -15.005 1.00 97.12 86 GLY A C 1
ATOM 650 O O . GLY A 1 86 ? -2.636 3.375 -15.394 1.00 97.12 86 GLY A O 1
ATOM 651 N N . PHE A 1 87 ? -4.180 2.492 -14.027 1.00 98.06 87 PHE A N 1
ATOM 652 C CA . PHE A 1 87 ? -4.445 3.704 -13.245 1.00 98.06 87 PHE A CA 1
ATOM 653 C C . PHE A 1 87 ? -3.413 3.816 -12.115 1.00 98.06 87 PHE A C 1
ATOM 655 O O . PHE A 1 87 ? -3.698 3.639 -10.930 1.00 98.06 87 PHE A O 1
ATOM 662 N N . TYR A 1 88 ? -2.146 3.957 -12.509 1.00 98.38 88 TYR A N 1
ATOM 663 C CA . TYR A 1 88 ? -1.016 3.832 -11.592 1.00 98.38 88 TYR A CA 1
ATOM 664 C C . TYR A 1 88 ? -0.902 5.005 -10.617 1.00 98.38 88 TYR A C 1
ATOM 666 O O . TYR A 1 88 ? -0.466 4.796 -9.488 1.00 98.38 88 TYR A O 1
ATOM 674 N N . ALA A 1 89 ? -1.301 6.213 -11.022 1.00 98.00 89 ALA A N 1
ATOM 675 C CA . ALA A 1 89 ? -1.270 7.385 -10.149 1.00 98.00 89 ALA A CA 1
ATOM 676 C C . ALA A 1 89 ? -2.283 7.238 -9.004 1.00 98.00 89 ALA A C 1
ATOM 678 O O . ALA A 1 89 ? -1.950 7.414 -7.834 1.00 98.00 89 ALA A O 1
ATOM 679 N N . GLU A 1 90 ? -3.496 6.812 -9.339 1.00 98.56 90 GLU A N 1
ATOM 680 C CA . GLU A 1 90 ? -4.592 6.559 -8.410 1.00 98.56 90 GLU A CA 1
ATOM 681 C C . GLU A 1 90 ? -4.257 5.395 -7.470 1.00 98.56 90 GLU A C 1
ATOM 683 O O . GLU A 1 90 ? -4.474 5.474 -6.261 1.00 98.56 90 GLU A O 1
ATOM 688 N N . ALA A 1 91 ? -3.662 4.323 -8.002 1.00 98.75 91 ALA A N 1
ATOM 689 C CA . ALA A 1 91 ? -3.191 3.210 -7.187 1.00 98.75 91 ALA A CA 1
ATOM 690 C C . ALA A 1 91 ? -2.080 3.634 -6.209 1.00 98.75 91 ALA A C 1
ATOM 692 O O . ALA A 1 91 ? -2.134 3.265 -5.037 1.00 98.75 91 ALA A O 1
ATOM 693 N N . ALA A 1 92 ? -1.091 4.412 -6.665 1.00 98.31 92 ALA A N 1
ATOM 694 C CA . ALA A 1 92 ? 0.019 4.882 -5.833 1.00 98.31 92 ALA A CA 1
ATOM 695 C C . ALA A 1 92 ? -0.438 5.829 -4.711 1.00 98.31 92 ALA A C 1
ATOM 697 O O . ALA A 1 92 ? 0.064 5.720 -3.588 1.00 98.31 92 ALA A O 1
ATOM 698 N N . HIS A 1 93 ? -1.427 6.693 -4.978 1.00 98.38 93 HIS A N 1
ATOM 699 C CA . HIS A 1 93 ? -2.070 7.524 -3.951 1.00 98.38 93 HIS A CA 1
ATOM 700 C C . HIS A 1 93 ? -2.619 6.657 -2.817 1.00 98.38 93 HIS A C 1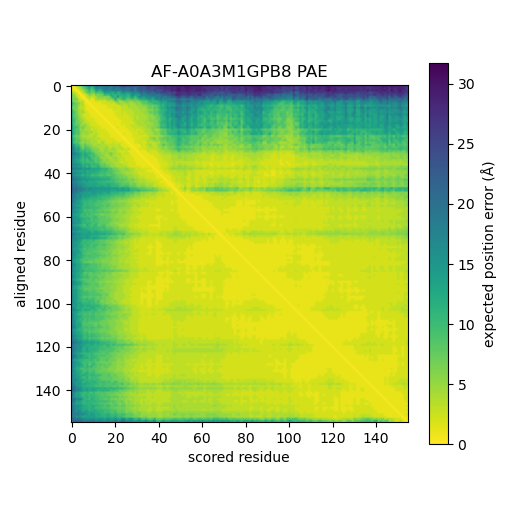
ATOM 702 O O . HIS A 1 93 ? -2.222 6.800 -1.660 1.00 98.38 93 HIS A O 1
ATOM 708 N N . ILE A 1 94 ? -3.443 5.665 -3.162 1.00 98.62 94 ILE A N 1
ATOM 709 C CA . ILE A 1 94 ? -4.049 4.774 -2.169 1.00 98.62 94 ILE A CA 1
ATOM 710 C C . ILE A 1 94 ? -2.987 3.928 -1.449 1.00 98.62 94 ILE A C 1
ATOM 712 O O . ILE A 1 94 ? -3.076 3.750 -0.235 1.00 98.62 94 ILE A O 1
ATOM 716 N N . TYR A 1 95 ? -1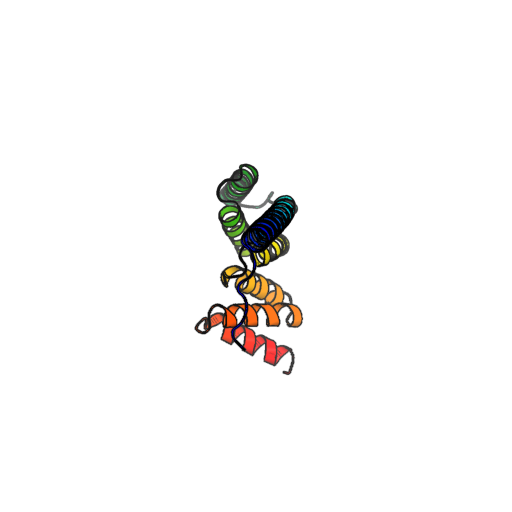.959 3.420 -2.141 1.00 98.69 95 TYR A N 1
ATOM 717 C CA . TYR A 1 95 ? -0.889 2.671 -1.470 1.00 98.69 95 TYR A CA 1
ATOM 718 C C . TYR A 1 95 ? -0.115 3.525 -0.466 1.00 98.69 95 TYR A C 1
ATOM 720 O O . TYR A 1 95 ? 0.239 3.015 0.592 1.00 98.69 95 TYR A O 1
ATOM 728 N N . THR A 1 96 ? 0.094 4.812 -0.744 1.00 98.19 96 THR A N 1
ATOM 729 C CA . THR A 1 96 ? 0.735 5.743 0.201 1.00 98.19 96 THR A CA 1
ATOM 730 C C . THR A 1 96 ? -0.082 5.898 1.483 1.00 98.19 96 THR A C 1
ATOM 732 O O . THR A 1 96 ? 0.478 5.983 2.577 1.00 98.19 96 THR A O 1
ATOM 735 N N . VAL A 1 97 ? -1.410 5.896 1.368 1.00 98.19 97 VAL A N 1
ATOM 736 C CA . VAL A 1 97 ? -2.320 5.929 2.519 1.00 98.19 97 VAL A CA 1
ATOM 737 C C . VAL A 1 97 ? -2.301 4.594 3.271 1.00 98.19 97 VAL A C 1
ATOM 739 O O . VAL A 1 97 ? -2.181 4.570 4.496 1.00 98.19 97 VAL A O 1
ATOM 742 N N . LEU A 1 98 ? -2.346 3.465 2.559 1.00 98.38 98 LEU A N 1
ATOM 743 C CA . LEU A 1 98 ? -2.305 2.128 3.164 1.00 98.38 98 LEU A CA 1
ATOM 744 C C . LEU A 1 98 ? -0.967 1.819 3.854 1.00 98.38 98 LEU A C 1
ATOM 746 O O . LEU A 1 98 ? -0.971 1.174 4.896 1.00 98.38 98 LEU A O 1
ATOM 750 N N . GLU A 1 99 ? 0.162 2.315 3.339 1.00 97.94 99 GLU A N 1
ATOM 751 C CA . GLU A 1 99 ? 1.476 2.227 4.000 1.00 97.94 99 GLU A CA 1
ATOM 752 C C . GLU A 1 99 ? 1.480 2.893 5.388 1.00 97.94 99 GLU A C 1
ATOM 754 O O . GLU A 1 99 ? 2.217 2.457 6.271 1.00 97.94 99 GLU A O 1
ATOM 759 N N . GLN A 1 100 ? 0.659 3.928 5.593 1.00 97.06 100 GLN A N 1
ATOM 760 C CA . GLN A 1 100 ? 0.546 4.640 6.870 1.00 97.06 100 GLN A CA 1
ATOM 761 C C . GLN A 1 100 ? -0.482 3.998 7.808 1.00 97.06 100 GLN A C 1
ATOM 763 O O . GLN A 1 100 ? -0.257 3.922 9.016 1.00 97.06 100 GLN A O 1
ATOM 768 N N . LEU A 1 101 ? -1.606 3.526 7.264 1.00 96.50 101 LEU A N 1
ATOM 769 C CA . LEU A 1 101 ? -2.692 2.937 8.053 1.00 96.50 101 LEU A CA 1
ATOM 770 C C . LEU A 1 101 ? -2.451 1.468 8.433 1.00 96.50 101 LEU A C 1
ATOM 772 O O . LEU A 1 101 ? -2.957 1.013 9.458 1.00 96.50 101 LEU A O 1
ATOM 776 N N . ASP A 1 102 ? -1.689 0.735 7.623 1.00 96.94 102 ASP A N 1
ATOM 777 C CA . ASP A 1 102 ? -1.369 -0.686 7.798 1.00 96.94 102 ASP A CA 1
ATOM 778 C C . ASP A 1 102 ? 0.143 -0.928 7.582 1.00 96.94 102 ASP A C 1
ATOM 780 O O . ASP A 1 102 ? 0.560 -1.579 6.616 1.00 96.94 102 ASP A O 1
ATOM 784 N N . PRO A 1 103 ? 1.000 -0.365 8.461 1.00 97.00 103 PRO A N 1
ATOM 785 C CA . PRO A 1 103 ? 2.448 -0.296 8.251 1.00 97.00 103 PRO A CA 1
ATOM 786 C C . PRO A 1 103 ? 3.161 -1.651 8.324 1.00 97.00 103 PRO A C 1
ATOM 788 O O . PRO A 1 103 ? 4.319 -1.750 7.905 1.00 97.00 103 PRO A O 1
ATOM 791 N N . ASP A 1 104 ? 2.506 -2.680 8.863 1.00 97.69 104 ASP A N 1
ATOM 792 C CA . ASP A 1 104 ? 3.068 -4.023 9.039 1.00 97.69 104 ASP A CA 1
ATOM 793 C C . ASP A 1 104 ? 2.729 -4.969 7.882 1.00 97.69 104 ASP A C 1
ATOM 795 O O . ASP A 1 104 ? 3.210 -6.104 7.830 1.00 97.69 104 ASP A O 1
ATOM 799 N N . ASN A 1 105 ? 1.949 -4.500 6.909 1.00 97.88 105 ASN A N 1
ATOM 800 C CA . ASN A 1 105 ? 1.604 -5.270 5.731 1.00 97.88 105 ASN A CA 1
ATOM 801 C C . ASN A 1 105 ? 2.595 -4.999 4.588 1.00 97.88 105 ASN A C 1
ATOM 803 O O . ASN A 1 105 ? 2.601 -3.910 4.008 1.00 97.88 105 ASN A O 1
ATOM 807 N N . PRO A 1 106 ? 3.412 -5.990 4.182 1.00 98.19 106 PRO A N 1
ATOM 808 C CA . PRO A 1 106 ? 4.407 -5.804 3.127 1.00 98.19 106 PRO A CA 1
ATOM 809 C C . PRO A 1 106 ? 3.786 -5.587 1.740 1.00 98.19 106 PRO A C 1
ATOM 811 O O . PRO A 1 106 ? 4.480 -5.177 0.810 1.00 98.19 106 PRO A O 1
ATOM 814 N N . THR A 1 107 ? 2.492 -5.859 1.565 1.00 98.19 107 THR A N 1
ATOM 815 C CA . THR A 1 107 ? 1.819 -5.777 0.263 1.00 98.19 107 THR A CA 1
ATOM 816 C C . THR A 1 107 ? 1.795 -4.353 -0.285 1.00 98.19 107 THR A C 1
ATOM 818 O O . THR A 1 107 ? 2.022 -4.160 -1.481 1.00 98.19 107 THR A O 1
ATOM 821 N N . TRP A 1 108 ? 1.536 -3.357 0.566 1.00 98.31 108 TRP A N 1
ATOM 822 C CA . TRP A 1 108 ? 1.406 -1.953 0.161 1.00 98.31 108 TRP A CA 1
ATOM 823 C C . TRP A 1 108 ? 2.726 -1.365 -0.343 1.00 98.31 108 TRP A C 1
ATOM 825 O O . TRP A 1 108 ? 2.771 -0.997 -1.522 1.00 98.31 108 TRP A O 1
ATOM 835 N N . PRO A 1 109 ? 3.830 -1.398 0.438 1.00 98.56 109 PRO A N 1
ATOM 836 C CA . PRO A 1 109 ? 5.113 -0.909 -0.052 1.00 98.56 109 PRO A CA 1
ATOM 837 C C . PRO A 1 109 ? 5.616 -1.711 -1.255 1.00 98.56 109 PRO A C 1
ATOM 839 O O . PRO A 1 109 ? 6.223 -1.133 -2.151 1.00 98.56 109 PRO A O 1
ATOM 842 N N . HIS A 1 110 ? 5.318 -3.014 -1.353 1.00 98.62 110 HIS A N 1
ATOM 843 C CA . HIS A 1 110 ? 5.673 -3.802 -2.537 1.00 98.62 110 HIS A CA 1
ATOM 844 C C . HIS A 1 110 ? 4.981 -3.286 -3.804 1.00 98.62 110 HIS A C 1
ATOM 846 O O . HIS A 1 110 ? 5.643 -3.016 -4.807 1.00 98.62 110 HIS A O 1
ATOM 852 N N . ARG A 1 111 ? 3.651 -3.144 -3.775 1.00 98.44 111 ARG A N 1
ATOM 853 C CA . ARG A 1 111 ? 2.872 -2.715 -4.947 1.00 98.44 111 ARG A CA 1
ATOM 854 C C . ARG A 1 111 ? 3.191 -1.278 -5.345 1.00 98.44 111 ARG A C 1
ATOM 856 O O . ARG A 1 111 ? 3.293 -0.999 -6.537 1.00 98.44 111 ARG A O 1
ATOM 863 N N . HIS A 1 112 ? 3.410 -0.399 -4.373 1.00 98.62 112 HIS A N 1
ATOM 864 C CA . HIS A 1 112 ? 3.840 0.969 -4.628 1.00 98.62 112 HIS A CA 1
ATOM 865 C C . HIS A 1 112 ? 5.237 1.019 -5.260 1.00 98.62 112 HIS A C 1
ATOM 867 O O . HIS A 1 112 ? 5.432 1.673 -6.285 1.00 98.62 112 HIS A O 1
ATOM 873 N N . ALA A 1 113 ? 6.200 0.266 -4.719 1.00 98.50 113 ALA A N 1
ATOM 874 C CA . ALA A 1 113 ? 7.555 0.204 -5.263 1.00 98.50 113 ALA A CA 1
ATOM 875 C C . ALA A 1 113 ? 7.592 -0.327 -6.701 1.00 98.50 113 ALA A C 1
ATOM 877 O O . ALA A 1 113 ? 8.388 0.147 -7.506 1.00 98.50 113 ALA A O 1
ATOM 878 N N . VAL A 1 114 ? 6.722 -1.284 -7.041 1.00 98.44 114 VAL A N 1
ATOM 879 C CA . VAL A 1 114 ? 6.587 -1.792 -8.415 1.00 98.44 114 VAL A CA 1
ATOM 880 C C . VAL A 1 114 ? 6.163 -0.685 -9.381 1.00 98.44 114 VAL A C 1
ATOM 882 O O . VAL A 1 114 ? 6.755 -0.582 -10.455 1.00 98.44 114 VAL A O 1
ATOM 885 N N . ILE A 1 115 ? 5.206 0.167 -8.995 1.00 98.50 115 ILE A N 1
ATOM 886 C CA . ILE A 1 115 ? 4.801 1.325 -9.805 1.00 98.50 115 ILE A CA 1
ATOM 887 C C . ILE A 1 115 ? 5.990 2.275 -9.980 1.00 98.50 115 ILE A C 1
ATOM 889 O O . ILE A 1 115 ? 6.386 2.560 -11.107 1.00 98.50 115 ILE A O 1
ATOM 893 N N . LEU A 1 116 ? 6.611 2.704 -8.880 1.00 98.44 116 LEU A N 1
ATOM 894 C CA . LEU A 1 116 ? 7.739 3.643 -8.904 1.00 98.44 116 LEU A CA 1
ATOM 895 C C . LEU A 1 116 ? 8.898 3.132 -9.773 1.00 98.44 116 LEU A C 1
ATOM 897 O O . LEU A 1 116 ? 9.401 3.857 -10.631 1.00 98.44 116 LEU A O 1
ATOM 901 N N . ALA A 1 117 ? 9.280 1.864 -9.608 1.00 97.81 117 ALA A N 1
ATOM 902 C CA . ALA A 1 117 ? 10.320 1.225 -10.409 1.00 97.81 117 ALA A CA 1
ATOM 903 C C . ALA A 1 117 ? 9.949 1.159 -11.900 1.00 97.81 117 ALA A C 1
ATOM 905 O O . ALA A 1 117 ? 10.812 1.377 -12.751 1.00 97.81 117 ALA A O 1
ATOM 906 N N . GLY A 1 118 ? 8.679 0.887 -12.220 1.00 97.00 118 GLY A N 1
ATOM 907 C CA . GLY A 1 118 ? 8.166 0.876 -13.592 1.00 97.00 118 GLY A CA 1
ATOM 908 C C . GLY A 1 118 ? 8.253 2.239 -14.285 1.00 97.00 118 GLY A C 1
ATOM 909 O O . GLY A 1 118 ? 8.491 2.292 -15.488 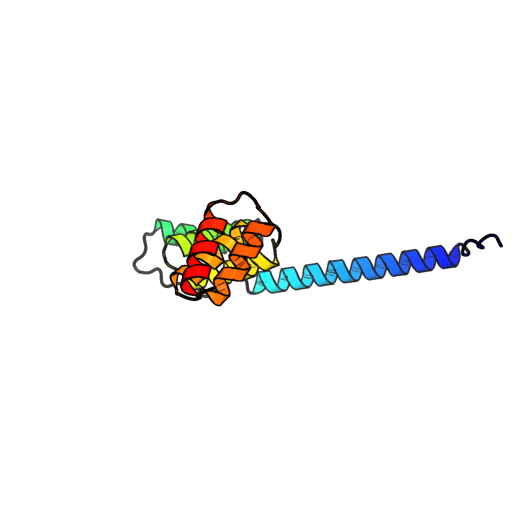1.00 97.00 118 GLY A O 1
ATOM 910 N N . PHE A 1 119 ? 8.146 3.331 -13.524 1.00 96.81 119 PHE A N 1
ATOM 911 C CA . PHE A 1 119 ? 8.305 4.709 -14.006 1.00 96.81 119 PHE A CA 1
ATOM 912 C C . PHE A 1 119 ? 9.728 5.267 -13.833 1.00 96.81 119 PHE A C 1
ATOM 914 O O . PHE A 1 119 ? 9.931 6.477 -13.906 1.00 96.81 119 PHE A O 1
ATOM 921 N N . GLY A 1 120 ? 10.727 4.412 -13.589 1.00 95.81 120 GLY A N 1
ATOM 922 C CA . GLY A 1 120 ? 12.132 4.824 -13.480 1.00 95.81 120 GLY A CA 1
ATOM 923 C C . GLY A 1 120 ? 12.491 5.565 -12.187 1.00 95.81 120 GLY A C 1
ATOM 924 O O . GLY A 1 120 ? 13.620 6.026 -12.039 1.00 95.81 120 GLY A O 1
ATOM 925 N N . GLN A 1 121 ? 11.580 5.643 -11.216 1.00 97.38 121 GLN A N 1
ATOM 926 C CA . GLN A 1 121 ? 11.794 6.302 -9.923 1.00 97.38 121 GLN A CA 1
ATOM 927 C C . GLN A 1 121 ? 12.515 5.358 -8.946 1.00 97.38 121 GLN A C 1
ATOM 929 O O . GLN A 1 121 ? 12.012 5.021 -7.872 1.00 97.38 121 GLN A O 1
ATOM 934 N N 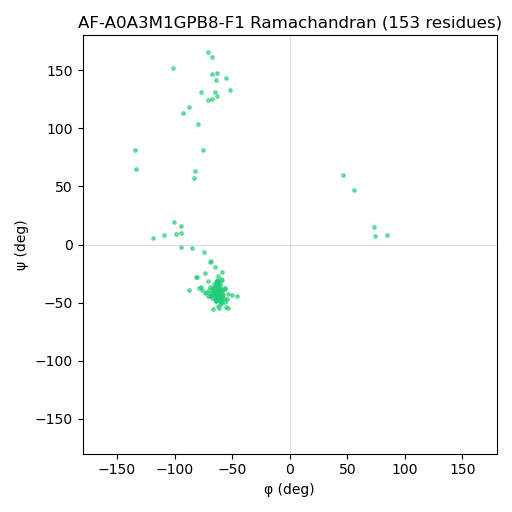. ALA A 1 122 ? 13.699 4.886 -9.347 1.00 97.31 122 ALA A N 1
ATOM 935 C CA . ALA A 1 122 ? 14.463 3.862 -8.634 1.00 97.31 122 ALA A CA 1
ATOM 936 C C . ALA A 1 122 ? 14.812 4.267 -7.191 1.00 97.31 122 ALA A C 1
ATOM 938 O O . ALA A 1 122 ? 14.647 3.457 -6.278 1.00 97.31 122 ALA A O 1
ATOM 939 N N . GLU A 1 123 ? 15.204 5.525 -6.971 1.00 97.62 123 GLU A N 1
ATOM 940 C CA . GLU A 1 123 ? 15.526 6.058 -5.636 1.00 97.62 123 GLU A CA 1
ATOM 941 C C . GLU A 1 123 ? 14.318 6.041 -4.688 1.00 97.62 123 GLU A C 1
ATOM 943 O O . GLU A 1 123 ? 14.457 5.771 -3.499 1.00 97.62 123 GLU A O 1
ATOM 948 N N . SER A 1 124 ? 13.107 6.269 -5.203 1.00 97.38 124 SER A N 1
ATOM 949 C CA . SER A 1 124 ? 11.876 6.227 -4.402 1.00 97.38 124 SER A CA 1
ATOM 950 C C . SER A 1 124 ? 11.365 4.799 -4.177 1.00 97.38 124 SER A C 1
ATOM 952 O O . SER A 1 124 ? 10.696 4.528 -3.175 1.00 97.38 124 SER A O 1
ATOM 954 N N . ALA A 1 125 ? 11.660 3.879 -5.100 1.00 98.38 125 ALA A N 1
ATOM 955 C CA . ALA A 1 125 ? 11.248 2.479 -5.028 1.00 98.38 125 ALA A CA 1
ATOM 956 C C . ALA A 1 125 ? 12.123 1.648 -4.074 1.00 98.38 125 ALA A C 1
ATOM 958 O O . ALA A 1 125 ? 11.608 0.781 -3.364 1.00 98.38 125 ALA A O 1
ATOM 959 N N . LEU A 1 126 ? 13.432 1.913 -4.037 1.00 98.31 126 LEU A N 1
ATOM 960 C CA . LEU A 1 126 ? 14.402 1.160 -3.241 1.00 98.31 126 LEU A CA 1
ATOM 961 C C . LEU A 1 126 ? 14.039 1.051 -1.743 1.00 98.31 126 LEU A C 1
ATOM 963 O O . LEU A 1 126 ? 13.906 -0.083 -1.272 1.00 98.31 126 LEU A O 1
ATOM 967 N N . PRO A 1 127 ? 13.788 2.151 -1.000 1.00 98.12 127 PRO A N 1
ATOM 968 C CA . PRO A 1 127 ? 13.470 2.066 0.430 1.00 98.12 127 PRO A CA 1
ATOM 969 C C . PRO A 1 127 ? 12.175 1.288 0.707 1.00 98.12 127 PRO A C 1
ATOM 971 O O . PRO A 1 127 ? 12.022 0.659 1.754 1.00 98.12 127 PRO A O 1
ATOM 974 N N . ARG A 1 128 ? 11.238 1.261 -0.247 1.00 98.44 128 ARG A N 1
ATOM 975 C CA . ARG A 1 128 ? 10.005 0.476 -0.121 1.00 98.44 128 ARG A CA 1
ATOM 976 C C . ARG A 1 128 ? 10.259 -1.015 -0.283 1.00 98.44 128 ARG A C 1
ATOM 978 O O . ARG A 1 128 ? 9.742 -1.795 0.511 1.00 98.44 128 ARG A O 1
ATOM 985 N N . PHE A 1 129 ? 11.092 -1.434 -1.237 1.00 98.69 129 PHE A N 1
ATOM 986 C CA . PHE A 1 129 ? 11.506 -2.840 -1.310 1.00 98.69 129 PHE A CA 1
ATOM 987 C C . PHE A 1 129 ? 12.309 -3.269 -0.077 1.00 98.69 129 PHE A C 1
ATOM 989 O O . PHE A 1 129 ? 12.147 -4.396 0.387 1.00 98.69 129 PHE A O 1
ATOM 996 N N . GLU A 1 130 ? 13.111 -2.377 0.503 1.00 98.44 130 GLU A N 1
ATOM 997 C CA . GLU A 1 130 ? 13.792 -2.635 1.778 1.00 98.44 130 GLU A CA 1
ATOM 998 C C . GLU A 1 130 ? 12.802 -2.818 2.929 1.00 98.44 130 GLU A C 1
ATOM 1000 O O . GLU A 1 130 ? 12.931 -3.774 3.696 1.00 98.44 130 GLU A O 1
ATOM 1005 N N . ARG A 1 131 ? 11.748 -1.994 2.997 1.00 98.44 131 ARG A N 1
ATOM 1006 C CA . ARG A 1 131 ? 10.657 -2.186 3.963 1.00 98.44 131 ARG A CA 1
ATOM 1007 C C . ARG A 1 131 ? 9.954 -3.532 3.776 1.00 98.44 131 ARG A C 1
ATOM 1009 O O . ARG A 1 131 ? 9.688 -4.209 4.766 1.00 98.44 131 ARG A O 1
ATOM 1016 N N . VAL A 1 132 ? 9.700 -3.950 2.534 1.00 98.69 132 VAL A N 1
ATOM 1017 C CA . VAL A 1 132 ? 9.119 -5.272 2.232 1.00 98.69 132 VAL A CA 1
ATOM 1018 C C . VAL A 1 132 ? 10.013 -6.393 2.752 1.00 98.69 132 VAL A C 1
ATOM 1020 O O . VAL A 1 132 ? 9.510 -7.318 3.377 1.00 98.69 132 VAL A O 1
ATOM 1023 N N . ILE A 1 133 ? 11.326 -6.314 2.529 1.00 98.69 133 ILE A N 1
ATOM 1024 C CA . ILE A 1 133 ? 12.287 -7.324 2.996 1.00 98.69 133 ILE A CA 1
ATOM 1025 C C . ILE A 1 133 ? 12.366 -7.339 4.527 1.00 98.69 133 ILE A C 1
ATOM 1027 O O . ILE A 1 133 ? 12.425 -8.415 5.116 1.00 98.69 133 ILE A O 1
ATOM 1031 N N . ALA A 1 134 ? 12.315 -6.177 5.181 1.00 98.44 134 ALA A N 1
ATOM 1032 C CA . ALA A 1 134 ? 12.296 -6.096 6.640 1.00 98.44 134 ALA A CA 1
ATOM 1033 C C . ALA A 1 134 ? 11.046 -6.762 7.246 1.00 98.44 134 ALA A C 1
ATOM 1035 O O . ALA A 1 134 ? 11.148 -7.454 8.256 1.00 98.44 134 ALA A O 1
ATOM 1036 N N . LEU A 1 135 ? 9.879 -6.583 6.619 1.00 98.25 135 LEU A N 1
ATOM 1037 C CA . LEU A 1 135 ? 8.613 -7.194 7.043 1.00 98.25 135 LEU A CA 1
ATOM 1038 C C . LEU A 1 135 ? 8.499 -8.675 6.661 1.00 98.25 135 LEU A C 1
ATOM 1040 O O . LEU A 1 135 ? 7.942 -9.481 7.403 1.00 98.25 135 LEU A O 1
ATOM 1044 N N . ALA A 1 136 ? 9.025 -9.043 5.496 1.00 98.12 136 ALA A N 1
ATOM 1045 C CA . ALA A 1 136 ? 8.965 -10.385 4.938 1.00 98.12 136 ALA A CA 1
ATOM 1046 C C . ALA A 1 136 ? 10.345 -10.800 4.392 1.00 98.12 136 ALA A C 1
ATOM 1048 O O . ALA A 1 136 ? 10.569 -10.780 3.177 1.00 98.12 136 ALA A O 1
ATOM 1049 N N . PRO A 1 137 ? 11.267 -11.269 5.259 1.00 98.38 137 PRO A N 1
ATOM 1050 C CA . PRO A 1 137 ? 12.650 -11.572 4.868 1.00 98.38 137 PRO A CA 1
ATOM 1051 C C . PRO A 1 137 ? 12.792 -12.613 3.752 1.00 98.38 137 PRO A C 1
ATOM 1053 O O . PRO A 1 137 ? 13.785 -12.620 3.028 1.00 98.38 137 PRO A O 1
ATOM 1056 N N . ARG A 1 138 ? 11.786 -13.481 3.576 1.00 97.88 138 ARG A N 1
ATOM 1057 C CA . ARG A 1 138 ? 11.741 -14.526 2.537 1.00 97.88 138 ARG A CA 1
ATOM 1058 C C . ARG A 1 138 ? 10.995 -14.105 1.262 1.00 97.88 138 ARG A C 1
ATOM 1060 O O . ARG A 1 138 ? 10.716 -14.950 0.415 1.00 97.88 138 ARG A O 1
ATOM 1067 N N . HIS A 1 139 ? 10.645 -12.827 1.108 1.00 97.44 139 HIS A N 1
ATOM 1068 C CA . HIS A 1 139 ? 9.905 -12.325 -0.051 1.00 97.44 139 HIS A CA 1
ATOM 1069 C C . HIS A 1 139 ? 10.812 -12.218 -1.288 1.00 97.44 139 HIS A C 1
ATOM 1071 O O . HIS A 1 139 ? 11.296 -11.142 -1.644 1.00 97.44 139 HIS A O 1
ATOM 1077 N N . LEU A 1 140 ? 11.031 -13.345 -1.971 1.00 97.44 140 LEU A N 1
ATOM 1078 C CA . LEU A 1 140 ? 11.949 -13.452 -3.110 1.00 97.44 140 LEU A CA 1
ATOM 1079 C C . LEU A 1 140 ? 11.745 -12.368 -4.192 1.00 97.44 140 LEU A C 1
ATOM 1081 O O . LEU A 1 140 ? 12.741 -11.761 -4.591 1.00 97.44 140 LEU A O 1
ATOM 1085 N N . PRO A 1 141 ? 10.509 -12.017 -4.617 1.00 97.44 141 PRO A N 1
ATOM 1086 C CA . PRO A 1 141 ? 10.328 -10.949 -5.600 1.00 97.44 141 PRO A CA 1
ATOM 1087 C C . PRO A 1 141 ? 10.880 -9.586 -5.160 1.00 97.44 141 PRO A C 1
ATOM 1089 O O . PRO A 1 141 ? 11.295 -8.801 -6.005 1.00 97.44 141 PRO A O 1
ATOM 1092 N N . ALA A 1 142 ? 10.905 -9.290 -3.857 1.00 97.88 142 ALA A N 1
ATOM 1093 C CA . ALA A 1 142 ? 11.399 -8.007 -3.357 1.00 97.88 142 ALA A CA 1
ATOM 1094 C C . ALA A 1 142 ? 12.931 -7.953 -3.388 1.00 97.88 142 ALA A C 1
ATOM 1096 O O . ALA A 1 142 ? 13.489 -6.939 -3.793 1.00 97.88 142 ALA A O 1
ATOM 1097 N N . HIS A 1 143 ? 13.602 -9.063 -3.058 1.00 98.44 143 HIS A N 1
ATOM 1098 C CA . HIS A 1 143 ? 15.057 -9.195 -3.203 1.00 98.44 143 HIS A CA 1
ATOM 1099 C C . HIS A 1 143 ? 15.505 -9.018 -4.654 1.00 98.44 143 HIS A C 1
ATOM 1101 O O . HIS A 1 143 ? 16.424 -8.248 -4.920 1.00 98.44 143 HIS A O 1
ATOM 1107 N N . LEU A 1 144 ? 14.816 -9.668 -5.598 1.00 98.25 144 LEU A N 1
ATOM 1108 C CA . LEU A 1 144 ? 15.126 -9.545 -7.026 1.00 98.25 144 LEU A CA 1
ATOM 1109 C C . LEU A 1 144 ? 14.938 -8.112 -7.533 1.00 98.25 144 LEU A C 1
ATOM 1111 O O . LEU A 1 144 ? 15.811 -7.578 -8.213 1.00 98.25 144 LEU A O 1
ATOM 1115 N N . ARG A 1 145 ? 13.823 -7.464 -7.172 1.00 97.88 145 ARG A N 1
ATOM 1116 C CA . ARG A 1 145 ? 13.570 -6.065 -7.546 1.00 97.88 145 ARG A CA 1
ATOM 1117 C C . ARG A 1 145 ? 14.593 -5.117 -6.928 1.00 97.88 145 ARG A C 1
ATOM 1119 O O . ARG A 1 145 ? 15.074 -4.229 -7.619 1.00 97.88 145 ARG A O 1
ATOM 1126 N N . ARG A 1 146 ? 14.965 -5.321 -5.663 1.00 98.00 146 ARG A N 1
ATOM 1127 C CA . ARG A 1 146 ? 16.005 -4.531 -4.996 1.00 98.00 146 ARG A CA 1
ATOM 1128 C C . ARG A 1 146 ? 17.350 -4.651 -5.712 1.00 98.00 146 ARG A C 1
ATOM 1130 O O . ARG A 1 146 ? 17.980 -3.630 -5.957 1.00 98.00 146 ARG A O 1
ATOM 1137 N N . ALA A 1 147 ? 17.769 -5.865 -6.067 1.00 97.69 147 ALA A N 1
ATOM 1138 C CA . ALA A 1 147 ? 19.016 -6.086 -6.799 1.00 97.69 147 ALA A CA 1
ATOM 1139 C C . ALA A 1 147 ? 19.015 -5.383 -8.170 1.00 97.69 147 ALA A C 1
ATOM 1141 O O . ALA A 1 147 ? 19.966 -4.678 -8.489 1.00 97.69 147 ALA A O 1
ATOM 1142 N N . ASP A 1 148 ? 17.928 -5.504 -8.942 1.00 97.19 148 ASP A N 1
ATOM 1143 C CA . ASP A 1 148 ? 17.764 -4.799 -10.226 1.00 97.19 148 ASP A CA 1
ATOM 1144 C C . ASP A 1 148 ? 17.860 -3.272 -10.067 1.00 97.19 148 ASP A C 1
ATOM 1146 O O . ASP A 1 148 ? 18.536 -2.596 -10.842 1.00 97.19 148 ASP A O 1
ATOM 1150 N N . LEU A 1 149 ? 17.225 -2.714 -9.033 1.00 97.50 149 LEU A N 1
ATOM 1151 C CA . LEU A 1 149 ? 17.300 -1.279 -8.761 1.00 97.50 149 LEU A CA 1
ATOM 1152 C C . LEU A 1 149 ? 18.705 -0.822 -8.360 1.00 97.50 149 LEU A C 1
ATOM 1154 O O . LEU A 1 149 ? 19.133 0.233 -8.815 1.00 97.50 149 LEU A O 1
ATOM 1158 N N . LEU A 1 150 ? 19.431 -1.593 -7.549 1.00 97.44 150 LEU A N 1
ATOM 1159 C CA . LEU A 1 150 ? 20.805 -1.258 -7.160 1.00 97.44 150 LEU A CA 1
ATOM 1160 C C . LEU A 1 150 ? 21.743 -1.215 -8.371 1.00 97.44 150 LEU A C 1
ATOM 1162 O O . LEU A 1 150 ? 22.468 -0.237 -8.542 1.00 97.44 150 LEU A O 1
ATOM 1166 N N . LEU A 1 151 ? 21.624 -2.186 -9.282 1.00 96.25 151 LEU A N 1
ATOM 1167 C CA . LEU A 1 151 ? 22.366 -2.179 -10.546 1.00 96.25 151 LEU A CA 1
ATOM 1168 C C . LEU A 1 151 ? 22.059 -0.929 -11.382 1.00 96.25 151 LEU A C 1
ATOM 1170 O O . LEU A 1 151 ? 22.976 -0.285 -11.885 1.00 96.25 151 LEU A O 1
ATOM 1174 N N . LYS A 1 152 ? 20.780 -0.542 -11.494 1.00 94.00 152 LYS A N 1
ATOM 1175 C CA . LYS A 1 152 ? 20.362 0.680 -12.211 1.00 94.00 152 LYS A CA 1
ATOM 1176 C C . LYS A 1 152 ? 20.885 1.963 -11.567 1.00 94.00 152 LYS A C 1
ATOM 1178 O O . LYS A 1 152 ? 21.134 2.933 -12.275 1.00 94.00 152 LYS A O 1
ATOM 1183 N N . LEU A 1 153 ? 21.034 1.971 -10.245 1.00 95.06 153 LEU A N 1
ATOM 1184 C CA . LEU A 1 153 ? 21.579 3.092 -9.478 1.00 95.06 153 LEU A CA 1
ATOM 1185 C C . LEU A 1 153 ? 23.113 3.082 -9.403 1.00 95.06 153 LEU A C 1
ATOM 1187 O O . LEU A 1 153 ? 23.686 4.013 -8.840 1.00 95.06 153 LEU A O 1
ATOM 1191 N N . ASN A 1 154 ? 23.769 2.061 -9.966 1.00 94.38 154 ASN A N 1
ATOM 1192 C CA . ASN A 1 154 ? 25.211 1.843 -9.880 1.00 94.38 154 ASN A CA 1
ATOM 1193 C C . ASN A 1 154 ? 25.716 1.785 -8.422 1.00 94.38 154 ASN A C 1
ATOM 1195 O O . ASN A 1 154 ? 26.685 2.457 -8.059 1.00 94.38 154 ASN A O 1
ATOM 1199 N N . ARG A 1 155 ? 25.008 1.020 -7.581 1.00 89.50 155 ARG A N 1
ATOM 1200 C CA . ARG A 1 155 ? 25.301 0.792 -6.158 1.00 89.50 155 ARG A CA 1
ATOM 1201 C C . ARG A 1 155 ? 25.444 -0.691 -5.842 1.00 89.50 155 ARG A C 1
ATOM 1203 O O . ARG A 1 155 ? 24.750 -1.503 -6.491 1.00 89.50 155 ARG A O 1
#

Radius of gyration: 21.87 Å; Cα contacts (8 Å, |Δi|>4): 129; chains: 1; bounding box: 45×27×75 Å

Nearest PDB structures (foldseek):
  6v8e-assembly2_F  TM=9.211E-01  e=7.277E-05  synthetic construct
  1na0-assembly1_A  TM=9.261E-01  e=1.434E-04  unidentified
  6v8e-assembly1_A  TM=8.032E-01  e=1.105E-04  synthetic construct
  8ump-assembly1_A  TM=7.415E-01  e=8.077E-05  synthetic construct
  6b85-assembly1_J  TM=6.703E-01  e=7.277E-05  synthetic construct

pLDDT: mean 95.04, std 6.61, range [51.19, 98.75]

Mean predicted aligned error: 5.39 Å

Foldseek 3Di:
DDDDDDDPVVVVVVVVVVVVVVVVVVVVVVVVLVVLLVQLFDPDDDCPPPDPVLVVLLVVLVVCCVVVNVNLVSLVSNLVSCLVVVVLVRSLSNLVSNCVVPVLDLPSLQSNLVSCVVVVVLVSSQVSLVSSCVSPVPPVVSVVSNVVSCVVVVD

Secondary structure (DSSP, 8-state):
-PPPPPPHHHHHHHHHHHHHHHHHHHHHHHHHHHHHHHT-SPPPPP-TTS-HHHHHHHHHHHHHHHTTSSHHHHHHHHHHHHHHTT-HHHHHHHHHHHHHHSTT-THHHHHHHHHHHHTT-HHHHHHHHHHHHHH-TT-HHHHHHHHHHHHHHT-

Sequence (155 aa):
MKPRKPPLPVLIALLVAAAGIAGWLLWQRSADAAALLADALPPRPALDNRPQLLRERIDKLESAFRAGEAPLRALGELSAVYHANGFYAEAAHIYTVLEQLDPDNPTWPHRHAVILAGFGQAESALPRFERVIALAPRHLPAHLRRADLLLKLNR